Protein AF-A0A945WUL0-F1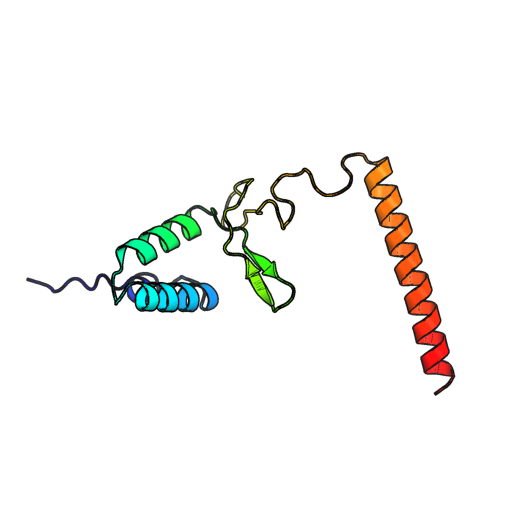 (afdb_monomer_lite)

Structure (mmCIF, N/CA/C/O backbone):
data_AF-A0A945WUL0-F1
#
_entry.id   AF-A0A945WUL0-F1
#
loop_
_atom_site.group_PDB
_atom_site.id
_atom_site.type_symbol
_atom_site.label_atom_id
_atom_site.label_alt_id
_atom_site.label_comp_id
_atom_site.label_asym_id
_atom_site.label_entity_id
_atom_site.label_seq_id
_atom_site.pdbx_PDB_ins_code
_atom_site.Cartn_x
_atom_site.Cartn_y
_atom_site.Cartn_z
_atom_site.occupancy
_atom_site.B_iso_or_equiv
_atom_site.auth_seq_id
_atom_site.auth_comp_id
_atom_site.auth_asym_id
_atom_site.auth_atom_id
_atom_site.pdbx_PDB_model_num
ATOM 1 N N . MET A 1 1 ? -25.600 8.816 30.043 1.00 56.25 1 MET A N 1
ATOM 2 C CA . MET A 1 1 ? -24.350 8.781 29.253 1.00 56.25 1 MET A CA 1
ATOM 3 C C . MET A 1 1 ? -24.687 8.207 27.893 1.00 56.25 1 MET A C 1
ATOM 5 O O . MET A 1 1 ? -25.250 7.122 27.837 1.00 56.25 1 MET A O 1
ATOM 9 N N . THR A 1 2 ? -24.444 8.945 26.815 1.00 71.31 2 THR A N 1
ATOM 10 C CA . THR A 1 2 ? -24.575 8.399 25.462 1.00 71.31 2 THR A CA 1
ATOM 11 C C . THR A 1 2 ? -23.431 7.413 25.247 1.00 71.31 2 THR A C 1
ATOM 13 O O . THR A 1 2 ? -22.264 7.768 25.399 1.00 71.31 2 THR A O 1
ATOM 16 N N . ASN A 1 3 ? -23.753 6.156 24.948 1.00 81.56 3 ASN A N 1
ATOM 17 C CA . ASN A 1 3 ? -22.740 5.186 24.552 1.00 81.56 3 ASN A CA 1
ATOM 18 C C . ASN A 1 3 ? -22.173 5.628 23.201 1.00 81.56 3 ASN A C 1
ATOM 20 O O . ASN A 1 3 ? -22.841 5.508 22.175 1.00 81.56 3 ASN A O 1
ATOM 24 N N . ILE A 1 4 ? -20.965 6.189 23.211 1.00 85.06 4 ILE A N 1
ATOM 25 C CA . ILE A 1 4 ? -20.252 6.551 21.988 1.00 85.06 4 ILE A CA 1
ATOM 26 C C . ILE A 1 4 ? -19.774 5.251 21.345 1.00 85.06 4 ILE A C 1
ATOM 28 O O . ILE A 1 4 ? -18.962 4.524 21.918 1.00 85.06 4 ILE A O 1
ATOM 32 N N . ASP A 1 5 ? -20.274 4.952 20.149 1.00 89.31 5 ASP A N 1
ATOM 33 C CA . ASP A 1 5 ? -19.753 3.851 19.347 1.00 89.31 5 ASP A CA 1
ATOM 34 C C . ASP A 1 5 ? -18.338 4.202 18.879 1.00 89.31 5 ASP A C 1
ATOM 36 O O . ASP A 1 5 ? -18.148 5.142 18.114 1.00 89.31 5 ASP A O 1
ATOM 40 N N . LEU A 1 6 ? -17.333 3.448 19.322 1.00 91.81 6 LEU A N 1
ATOM 41 C CA . LEU A 1 6 ? -15.935 3.627 18.911 1.00 91.81 6 LEU A CA 1
ATOM 42 C C . LEU A 1 6 ? -15.523 2.679 17.780 1.00 91.81 6 LEU A C 1
ATOM 44 O O . LEU A 1 6 ? -14.335 2.591 17.453 1.00 91.81 6 LEU A O 1
ATOM 48 N N . HIS A 1 7 ? -16.477 1.965 17.174 1.00 95.44 7 HIS A N 1
ATOM 49 C CA . HIS A 1 7 ? -16.183 0.958 16.168 1.00 95.44 7 HIS A CA 1
ATOM 50 C C . HIS A 1 7 ? -15.514 1.578 14.924 1.00 95.44 7 HIS A C 1
ATOM 52 O O . HIS A 1 7 ? -16.138 2.369 14.206 1.00 95.44 7 HIS A O 1
ATOM 58 N N . PRO A 1 8 ? -14.265 1.196 14.596 1.00 95.62 8 PRO A N 1
ATOM 59 C CA . PRO A 1 8 ? -13.461 1.881 13.584 1.00 95.62 8 PRO A CA 1
ATOM 60 C C . PRO A 1 8 ? -14.099 1.894 12.194 1.00 95.62 8 PRO A C 1
ATOM 62 O O . PRO A 1 8 ? -14.049 2.898 11.496 1.00 95.62 8 PRO A O 1
ATOM 65 N N . VAL A 1 9 ? -14.737 0.798 11.779 1.00 96.50 9 VAL A N 1
ATOM 66 C CA . VAL A 1 9 ? -15.341 0.701 10.436 1.00 96.50 9 VAL A CA 1
ATOM 67 C C . VAL A 1 9 ? -16.667 1.453 10.336 1.00 96.50 9 VAL A C 1
ATOM 69 O O . VAL A 1 9 ? -16.964 2.010 9.285 1.00 96.50 9 VAL A O 1
ATOM 72 N N . ARG A 1 10 ? -17.450 1.494 11.422 1.00 95.44 10 ARG A N 1
ATOM 73 C CA . ARG A 1 10 ? -18.765 2.157 11.431 1.00 95.44 10 ARG A CA 1
ATOM 74 C C . ARG A 1 10 ? -18.591 3.673 11.419 1.00 95.44 10 ARG A C 1
ATOM 76 O O . ARG A 1 10 ? -19.261 4.359 10.662 1.00 95.44 10 ARG A O 1
ATOM 83 N N . ASN A 1 11 ? -17.591 4.158 12.154 1.00 95.50 11 ASN A N 1
ATOM 84 C CA . ASN A 1 11 ? -17.215 5.571 12.201 1.00 95.50 11 ASN A CA 1
ATOM 85 C C . ASN A 1 11 ? -16.384 6.057 11.002 1.00 95.50 11 ASN A C 1
ATOM 87 O O . ASN A 1 11 ? -16.043 7.232 10.938 1.00 95.50 11 ASN A O 1
ATOM 91 N N . ASN A 1 12 ? 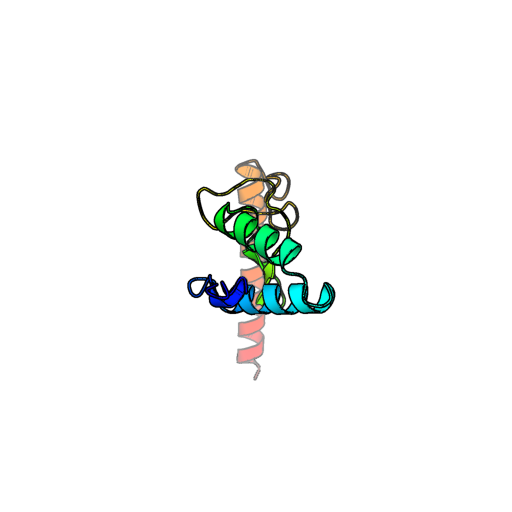-16.016 5.179 10.063 1.00 95.44 12 ASN A N 1
ATOM 92 C CA . ASN A 1 12 ? -15.265 5.553 8.860 1.00 95.44 12 ASN A CA 1
ATOM 93 C C . ASN A 1 12 ? -15.914 4.928 7.605 1.00 95.44 12 ASN A C 1
ATOM 95 O O . ASN A 1 12 ? -15.317 4.057 6.953 1.00 95.44 12 ASN A O 1
ATOM 99 N N . PRO A 1 13 ? -17.159 5.326 7.267 1.00 95.94 13 PRO A N 1
ATOM 100 C CA . PRO A 1 13 ? -17.905 4.751 6.148 1.00 95.94 13 PRO A CA 1
ATOM 101 C C . PRO A 1 13 ? -17.279 5.076 4.784 1.00 95.94 13 PRO A C 1
ATOM 103 O O . PRO A 1 13 ? -17.508 4.338 3.827 1.00 95.94 13 PRO A O 1
ATOM 106 N N . ASP A 1 14 ? -16.447 6.115 4.706 1.00 95.12 14 ASP A N 1
ATOM 107 C CA . ASP A 1 14 ? -15.705 6.546 3.518 1.00 95.12 14 ASP A CA 1
ATOM 108 C C . ASP A 1 14 ? -14.560 5.595 3.129 1.00 95.12 14 ASP A C 1
ATOM 110 O O . ASP A 1 14 ? -14.052 5.654 2.008 1.00 95.12 14 ASP A O 1
ATOM 114 N N . LEU A 1 15 ? -14.139 4.696 4.027 1.00 93.56 15 LEU A N 1
ATOM 115 C CA . LEU A 1 15 ? -13.049 3.772 3.726 1.00 93.56 15 LEU A CA 1
ATOM 116 C C . LEU A 1 15 ? -13.428 2.794 2.600 1.00 93.56 15 LEU A C 1
ATOM 118 O O . LEU A 1 15 ? -14.530 2.232 2.604 1.00 93.56 15 LEU A O 1
ATOM 122 N N . PRO A 1 16 ? -12.498 2.484 1.681 1.00 92.81 16 PRO A N 1
ATOM 123 C CA . PRO A 1 16 ? -12.737 1.464 0.669 1.00 92.81 16 PRO A CA 1
ATOM 124 C C . PRO A 1 16 ? -13.001 0.085 1.284 1.00 92.81 16 PRO A C 1
ATOM 126 O O . PRO A 1 16 ? -12.375 -0.291 2.280 1.00 92.81 16 PRO A O 1
ATOM 129 N N . ASN A 1 17 ? -13.852 -0.718 0.639 1.00 94.50 17 ASN A N 1
ATOM 130 C CA . ASN A 1 17 ? -14.251 -2.038 1.147 1.00 94.50 17 ASN A CA 1
ATOM 131 C C . ASN A 1 17 ? -13.063 -2.963 1.439 1.00 94.50 17 ASN A C 1
ATOM 133 O O . ASN A 1 17 ? -13.040 -3.612 2.483 1.00 94.50 17 ASN A O 1
ATOM 137 N N . PHE A 1 18 ? -12.037 -2.982 0.582 1.00 91.94 18 PHE A N 1
ATOM 138 C CA . PHE A 1 18 ? -10.846 -3.805 0.827 1.00 91.94 18 PHE A CA 1
ATOM 139 C C . PHE A 1 18 ? -10.155 -3.439 2.153 1.00 91.94 18 PHE A C 1
ATOM 141 O O . PHE A 1 18 ? -9.630 -4.310 2.848 1.00 91.94 18 PHE A O 1
ATOM 148 N N . PHE A 1 19 ? -10.155 -2.150 2.509 1.00 94.38 19 PHE A N 1
ATOM 149 C CA . PHE A 1 19 ? -9.520 -1.658 3.721 1.00 94.38 19 PHE A CA 1
ATOM 150 C C . PHE A 1 19 ? -10.418 -1.887 4.937 1.00 94.38 19 PHE A C 1
ATOM 152 O O . PHE A 1 19 ? -9.920 -2.304 5.977 1.00 94.38 19 PHE A O 1
ATOM 159 N N . LYS A 1 20 ? -11.744 -1.747 4.795 1.00 96.38 20 LYS A N 1
ATOM 160 C CA . LYS A 1 20 ? -12.708 -2.143 5.837 1.00 96.38 20 LYS A CA 1
ATOM 161 C C . LYS A 1 20 ? -12.539 -3.614 6.229 1.00 96.38 20 LYS A C 1
ATOM 163 O O . LYS A 1 20 ? -12.395 -3.908 7.412 1.00 96.38 20 LYS A O 1
ATOM 168 N N . LEU A 1 21 ? -12.453 -4.519 5.250 1.00 95.81 21 LEU A N 1
ATOM 169 C CA . LEU A 1 21 ? -12.202 -5.947 5.489 1.00 95.81 21 LEU A CA 1
ATOM 170 C C . LEU A 1 21 ? -10.858 -6.189 6.189 1.00 95.81 21 LEU A C 1
ATOM 172 O O . LEU A 1 21 ? -10.766 -7.015 7.096 1.00 95.81 21 LEU A O 1
ATOM 176 N N . HIS A 1 22 ? -9.816 -5.446 5.802 1.00 94.94 22 HIS A N 1
ATOM 177 C CA . HIS A 1 22 ? -8.533 -5.495 6.497 1.00 94.94 22 HIS A CA 1
ATOM 178 C C . HIS A 1 22 ? -8.662 -5.083 7.968 1.00 94.94 22 HIS A C 1
ATOM 180 O O . HIS A 1 22 ? -8.125 -5.773 8.829 1.00 94.94 22 HIS A O 1
ATOM 186 N N . ILE A 1 23 ? -9.378 -3.996 8.264 1.00 97.12 23 ILE A N 1
ATOM 187 C CA . ILE A 1 23 ? -9.583 -3.519 9.634 1.00 97.12 23 ILE A CA 1
ATOM 188 C C . ILE A 1 23 ? -10.375 -4.532 10.466 1.00 97.12 23 ILE A C 1
ATOM 190 O O . ILE A 1 23 ? -9.945 -4.838 11.571 1.00 97.12 23 ILE A O 1
ATOM 194 N N . ILE A 1 24 ? -11.461 -5.102 9.933 1.00 97.25 24 ILE A N 1
ATOM 195 C CA . ILE A 1 24 ? -12.256 -6.134 10.628 1.00 97.25 24 ILE A CA 1
ATOM 196 C C . ILE A 1 24 ? -11.368 -7.314 11.025 1.00 97.25 24 ILE A C 1
ATOM 198 O O . ILE A 1 24 ? -11.347 -7.697 12.190 1.00 97.25 24 ILE A O 1
ATOM 202 N N . LYS A 1 25 ? -10.551 -7.817 10.091 1.00 96.75 25 LYS A N 1
ATOM 203 C CA . LYS A 1 25 ? -9.597 -8.897 10.374 1.00 96.75 25 LYS A CA 1
ATOM 204 C C . LYS A 1 25 ? -8.627 -8.539 11.504 1.00 96.75 25 LYS A C 1
ATOM 206 O O . LYS A 1 25 ? -8.299 -9.384 12.322 1.00 96.75 25 LYS A O 1
ATOM 211 N N . ARG A 1 26 ? -8.149 -7.291 11.555 1.00 96.69 26 ARG A N 1
ATOM 212 C CA . ARG A 1 26 ? -7.225 -6.833 12.606 1.00 96.69 26 ARG A CA 1
ATOM 213 C C . ARG A 1 26 ? -7.899 -6.634 13.953 1.00 96.69 26 ARG A C 1
ATOM 215 O O . ARG A 1 26 ? -7.224 -6.780 14.957 1.00 96.69 26 ARG A O 1
ATOM 222 N N . ILE A 1 27 ? -9.182 -6.295 13.983 1.00 97.31 27 ILE A N 1
ATOM 223 C CA . ILE A 1 27 ? -9.960 -6.242 15.225 1.00 97.31 27 ILE A CA 1
ATOM 224 C C . ILE A 1 27 ? -10.114 -7.657 15.790 1.00 97.31 27 ILE A C 1
ATOM 226 O O . ILE A 1 27 ? -9.866 -7.866 16.974 1.00 97.31 27 ILE A O 1
ATOM 230 N N . ASP A 1 28 ? -10.456 -8.621 14.934 1.00 97.44 28 ASP A N 1
ATOM 231 C CA . ASP A 1 28 ? -10.596 -10.034 15.300 1.00 97.44 28 ASP A CA 1
ATOM 232 C C . ASP A 1 28 ? -9.279 -10.615 15.849 1.00 97.44 28 ASP A C 1
ATOM 234 O O . ASP A 1 28 ? -9.221 -11.084 16.981 1.00 97.44 28 ASP A O 1
ATOM 238 N N . GLU A 1 29 ? -8.165 -10.417 15.131 1.00 97.00 29 GLU A N 1
ATOM 239 C CA . GLU A 1 29 ? -6.809 -10.793 15.578 1.00 97.00 29 GLU A CA 1
ATOM 240 C C . GLU A 1 29 ? -6.342 -10.076 16.863 1.00 97.00 29 GLU A C 1
ATOM 242 O O . GLU A 1 29 ? -5.291 -10.406 17.414 1.00 97.00 29 GLU A O 1
ATOM 247 N N . GLN A 1 30 ? -7.057 -9.044 17.313 1.00 95.56 30 GLN A N 1
ATOM 248 C CA . GLN A 1 30 ? -6.776 -8.296 18.540 1.00 95.56 30 GLN A CA 1
ATOM 249 C C . GLN A 1 30 ? -7.875 -8.494 19.591 1.00 95.56 30 GLN A C 1
ATOM 251 O O . GLN A 1 30 ? -8.030 -7.652 20.475 1.00 95.56 30 GLN A O 1
ATOM 256 N N . ASN A 1 31 ? -8.640 -9.589 19.511 1.00 96.12 31 ASN A N 1
ATOM 257 C CA . ASN A 1 31 ? -9.694 -9.940 20.467 1.00 96.12 31 ASN A CA 1
ATOM 258 C C . ASN A 1 31 ? -10.721 -8.807 20.664 1.00 96.12 31 ASN A C 1
ATOM 260 O O . ASN A 1 31 ? -11.104 -8.481 21.786 1.00 96.12 31 ASN A O 1
ATOM 264 N N . GLY A 1 32 ? -11.116 -8.141 19.575 1.00 93.12 32 GLY A N 1
ATOM 265 C CA . GLY A 1 32 ? -12.094 -7.051 19.606 1.00 93.12 32 GLY A CA 1
ATOM 266 C C . GLY A 1 32 ? -11.527 -5.674 19.975 1.00 93.12 32 GLY A C 1
ATOM 267 O O . GLY A 1 32 ? -12.270 -4.695 19.964 1.00 93.12 32 GLY A O 1
ATOM 268 N N . GLN A 1 33 ? -10.228 -5.549 20.263 1.00 94.62 33 GLN A N 1
ATOM 269 C CA . GLN A 1 33 ? -9.616 -4.269 20.629 1.00 94.62 33 GLN A CA 1
ATOM 270 C C . GLN A 1 33 ? -9.433 -3.341 19.416 1.00 94.62 33 GLN A C 1
ATOM 272 O O . GLN A 1 33 ? -8.883 -3.717 18.378 1.00 94.62 33 GLN A O 1
ATOM 277 N N . TYR A 1 34 ? -9.834 -2.074 19.554 1.00 96.56 34 TYR A N 1
ATOM 278 C CA . TYR A 1 34 ? -9.834 -1.109 18.442 1.00 96.56 34 TYR A CA 1
ATOM 279 C C . TYR A 1 34 ? -8.560 -0.267 18.310 1.00 96.56 34 TYR A C 1
ATOM 281 O O . TYR A 1 34 ? -8.380 0.403 17.290 1.00 96.56 34 TYR A O 1
ATOM 289 N N . GLY A 1 35 ? -7.659 -0.287 19.296 1.00 95.31 35 GLY A N 1
ATOM 290 C CA . GLY A 1 35 ? -6.476 0.585 19.310 1.00 95.31 35 GLY A CA 1
ATOM 291 C C . GLY A 1 35 ? -5.594 0.431 18.064 1.00 95.31 35 GLY A C 1
ATOM 292 O O . GLY A 1 35 ? -5.226 1.420 17.421 1.00 95.31 35 GLY A O 1
ATOM 293 N N . LEU A 1 36 ? -5.317 -0.814 17.656 1.00 95.56 36 LEU A N 1
ATOM 294 C CA . LEU A 1 36 ? -4.565 -1.085 16.430 1.00 95.56 36 LEU A CA 1
ATOM 295 C C . LEU A 1 36 ? -5.333 -0.618 15.188 1.00 95.56 36 LEU A C 1
ATOM 297 O O . LEU A 1 36 ? -4.754 0.030 14.319 1.00 95.56 36 LEU A O 1
ATOM 301 N N . ALA A 1 37 ? -6.631 -0.903 15.111 1.00 96.75 37 ALA A N 1
ATOM 302 C CA . ALA A 1 37 ? -7.469 -0.523 13.979 1.00 96.75 37 ALA A CA 1
ATOM 303 C C . ALA A 1 37 ? -7.467 0.995 13.733 1.00 96.75 37 ALA A C 1
ATOM 305 O O . ALA A 1 37 ? -7.216 1.431 12.607 1.00 96.75 37 ALA A O 1
ATOM 306 N N . TRP A 1 38 ? -7.636 1.808 14.779 1.00 97.50 38 T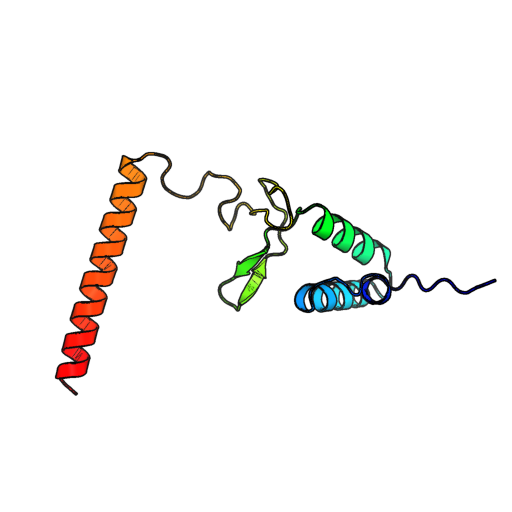RP A N 1
ATOM 307 C CA . TRP A 1 38 ? -7.556 3.269 14.672 1.00 97.50 38 TRP A CA 1
ATOM 308 C C . TRP A 1 38 ? -6.178 3.752 14.200 1.00 97.50 38 TRP A C 1
ATOM 310 O O . TRP A 1 38 ? -6.086 4.628 13.334 1.00 97.50 38 TRP A O 1
ATOM 320 N N . LYS A 1 39 ? -5.093 3.125 14.677 1.00 96.25 39 LYS A N 1
ATOM 321 C CA . LYS A 1 39 ? -3.730 3.410 14.200 1.00 96.25 39 LYS A CA 1
ATOM 322 C C . LYS A 1 39 ? -3.564 3.100 12.706 1.00 96.25 39 LYS A C 1
ATOM 324 O O . LYS A 1 39 ? -2.903 3.860 11.998 1.00 96.25 39 LYS A O 1
ATOM 329 N N . LEU A 1 40 ? -4.150 2.010 12.210 1.00 95.06 40 LEU A N 1
ATOM 330 C CA . LEU A 1 40 ? -4.092 1.635 10.792 1.00 95.06 40 LEU A CA 1
ATOM 331 C C . LEU A 1 40 ? -4.904 2.602 9.913 1.00 95.06 40 LEU A C 1
ATOM 333 O O . LEU A 1 40 ? -4.416 3.015 8.863 1.00 95.06 40 LEU A O 1
ATOM 337 N N . ILE A 1 41 ? -6.093 3.026 10.356 1.00 94.94 41 ILE A N 1
ATOM 338 C CA . ILE A 1 41 ? -6.910 4.029 9.648 1.00 94.94 41 ILE A CA 1
ATOM 339 C C . ILE A 1 41 ? -6.162 5.356 9.530 1.00 94.94 41 ILE A C 1
ATOM 341 O O . ILE A 1 41 ? -6.065 5.908 8.434 1.00 94.94 41 ILE A O 1
ATOM 345 N N . ARG A 1 42 ? -5.561 5.838 10.624 1.00 93.75 42 ARG A N 1
ATOM 346 C CA . ARG A 1 42 ? -4.732 7.049 10.596 1.00 93.75 42 ARG A CA 1
ATOM 347 C C . ARG A 1 42 ? -3.613 6.935 9.559 1.00 93.75 42 ARG A C 1
ATOM 349 O O . ARG A 1 42 ? -3.460 7.816 8.721 1.00 93.75 42 ARG A O 1
ATOM 356 N N . ARG A 1 43 ? -2.878 5.818 9.555 1.00 91.56 43 ARG A N 1
ATOM 357 C CA . ARG A 1 43 ? -1.806 5.569 8.574 1.00 91.56 43 ARG A CA 1
ATOM 358 C C . ARG A 1 43 ? -2.305 5.552 7.130 1.00 91.56 43 ARG A C 1
ATOM 360 O O . ARG A 1 43 ? -1.572 5.978 6.242 1.00 91.56 43 ARG A O 1
ATOM 367 N N . TYR A 1 44 ? -3.513 5.047 6.893 1.00 91.31 44 TYR A N 1
ATOM 368 C CA . TYR A 1 44 ? -4.131 5.064 5.570 1.00 91.31 44 TYR A CA 1
ATOM 369 C C . TYR A 1 44 ? -4.416 6.486 5.100 1.00 91.31 44 TYR A C 1
ATOM 371 O O . TYR A 1 44 ? -4.011 6.847 3.997 1.00 91.31 44 TYR A O 1
ATOM 379 N N . ARG A 1 45 ? -5.030 7.306 5.960 1.00 89.75 45 ARG A N 1
ATOM 380 C CA . ARG A 1 45 ? -5.310 8.718 5.665 1.00 89.75 45 ARG A CA 1
ATOM 381 C C . ARG A 1 45 ? -4.029 9.530 5.446 1.00 89.75 45 ARG A C 1
ATOM 383 O O . ARG A 1 45 ? -3.996 10.385 4.575 1.00 89.75 45 ARG A O 1
ATOM 390 N N . GLU A 1 46 ? -2.958 9.204 6.166 1.00 88.69 46 GLU A N 1
ATOM 391 C CA . GLU A 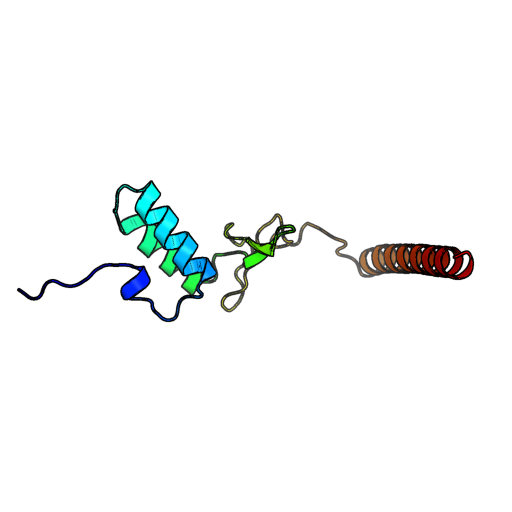1 46 ? -1.628 9.813 6.011 1.00 88.69 46 GLU A CA 1
ATOM 392 C C . GLU A 1 46 ? -0.844 9.307 4.777 1.00 88.69 46 GLU A C 1
ATOM 394 O O . GLU A 1 46 ? 0.334 9.628 4.633 1.00 88.69 46 GLU A O 1
ATOM 399 N N . GLY A 1 47 ? -1.423 8.455 3.920 1.00 88.19 47 GLY A N 1
ATOM 400 C CA . GLY A 1 47 ? -0.739 7.960 2.716 1.00 88.19 47 GLY A CA 1
ATOM 401 C C . GLY A 1 47 ? 0.448 7.025 2.997 1.00 88.19 47 GLY A C 1
ATOM 402 O O . GLY A 1 47 ? 1.273 6.765 2.121 1.00 88.19 47 GLY A O 1
ATOM 403 N N . LYS A 1 48 ? 0.551 6.467 4.213 1.00 90.38 48 LYS A N 1
ATOM 404 C CA . LYS A 1 48 ? 1.702 5.648 4.650 1.00 90.38 48 LYS A CA 1
ATOM 405 C C . LYS A 1 48 ? 1.686 4.210 4.124 1.00 90.38 48 LYS A C 1
ATOM 407 O O . LYS A 1 48 ? 2.569 3.424 4.482 1.00 90.38 48 LYS A O 1
ATOM 412 N N . TYR A 1 49 ? 0.706 3.841 3.302 1.00 91.62 49 TYR A N 1
ATOM 413 C CA . TYR A 1 49 ? 0.624 2.528 2.663 1.00 91.62 49 TYR A CA 1
ATOM 414 C C . TYR A 1 49 ? 1.048 2.569 1.199 1.00 91.62 49 TYR A C 1
ATOM 416 O O . TYR A 1 49 ? 0.859 3.550 0.490 1.00 91.62 49 TYR A O 1
ATOM 424 N N . CYS A 1 50 ? 1.605 1.452 0.737 1.00 90.62 50 CYS A N 1
ATOM 425 C CA . CYS A 1 50 ? 2.043 1.291 -0.642 1.00 90.62 50 CYS A CA 1
ATOM 426 C C . CYS A 1 50 ? 0.894 1.290 -1.663 1.00 90.62 50 CYS A C 1
ATOM 428 O O . CYS A 1 50 ? 1.076 1.740 -2.789 1.00 90.62 50 CYS A O 1
ATOM 430 N N . LEU A 1 51 ? -0.232 0.657 -1.336 1.00 90.81 51 LEU A N 1
ATOM 431 C CA . LEU A 1 51 ? -1.405 0.483 -2.205 1.00 90.81 51 LEU A CA 1
ATOM 432 C C . LEU A 1 51 ? -1.093 0.088 -3.665 1.00 90.81 51 LEU A C 1
ATOM 434 O O . LEU A 1 51 ? -1.847 0.407 -4.577 1.00 90.81 51 LEU A O 1
ATOM 438 N N . ALA A 1 52 ? 0.029 -0.593 -3.908 1.00 89.56 52 ALA A N 1
ATOM 439 C CA . ALA A 1 52 ? 0.312 -1.206 -5.197 1.00 89.56 52 ALA A CA 1
ATOM 440 C C . ALA A 1 52 ? -0.462 -2.521 -5.278 1.00 89.56 52 ALA A C 1
ATOM 442 O O . ALA A 1 52 ? -0.554 -3.243 -4.279 1.00 89.56 52 ALA A O 1
ATOM 443 N N . GLU A 1 53 ? -1.020 -2.824 -6.443 1.00 91.56 53 GLU A N 1
ATOM 444 C CA . GLU A 1 53 ? -1.678 -4.100 -6.680 1.00 91.56 53 GLU A CA 1
ATOM 445 C C . GLU A 1 53 ? -0.637 -5.222 -6.720 1.00 91.56 53 GLU A C 1
ATOM 447 O O . GLU A 1 53 ? 0.378 -5.131 -7.412 1.00 91.56 53 GLU A O 1
ATOM 452 N N . LYS A 1 54 ? -0.856 -6.259 -5.910 1.00 90.25 54 LYS A N 1
ATOM 453 C CA . LYS A 1 54 ? -0.026 -7.468 -5.904 1.00 90.25 54 LYS A CA 1
ATOM 454 C C . LYS A 1 54 ? -0.503 -8.419 -7.001 1.00 90.25 54 LYS A C 1
ATOM 456 O O . LYS A 1 54 ? -1.651 -8.341 -7.415 1.00 90.25 54 LYS A O 1
ATOM 461 N N . ALA A 1 55 ? 0.318 -9.407 -7.360 1.00 86.62 55 ALA A N 1
ATOM 462 C CA . ALA A 1 55 ? -0.034 -10.427 -8.358 1.00 86.62 55 ALA A CA 1
ATOM 463 C C . ALA A 1 55 ? -1.379 -11.143 -8.097 1.00 86.62 55 ALA A C 1
ATOM 465 O O . ALA A 1 55 ? -2.053 -11.543 -9.033 1.00 86.62 55 ALA A O 1
ATOM 466 N N . GLY A 1 56 ? -1.796 -11.275 -6.832 1.00 87.56 56 GLY A N 1
ATOM 467 C CA . GLY A 1 56 ? -3.101 -11.836 -6.456 1.00 87.56 56 GLY A CA 1
ATOM 468 C C . GLY A 1 56 ? -4.247 -10.817 -6.359 1.00 87.56 56 GLY A C 1
ATOM 469 O O . GLY A 1 56 ? -5.145 -11.026 -5.546 1.00 87.56 56 GLY A O 1
ATOM 470 N N . GLY A 1 57 ? -4.167 -9.663 -7.032 1.00 86.19 57 GLY A N 1
ATOM 471 C CA . GLY A 1 57 ? -5.213 -8.623 -7.091 1.00 86.19 57 GLY A CA 1
ATOM 472 C C . GLY A 1 57 ? -5.436 -7.806 -5.808 1.00 86.19 57 GLY A C 1
ATOM 473 O O . GLY A 1 57 ? -6.162 -6.816 -5.791 1.00 86.19 57 GLY A O 1
ATOM 474 N N . LYS A 1 58 ? -4.813 -8.187 -4.686 1.00 89.25 58 LYS A N 1
ATOM 475 C CA . LYS A 1 58 ? -4.931 -7.465 -3.406 1.00 89.25 58 LYS A CA 1
ATOM 476 C C . LYS A 1 58 ? -3.948 -6.299 -3.334 1.00 89.25 58 LYS A C 1
ATOM 478 O O . LYS A 1 58 ? -2.774 -6.452 -3.671 1.00 89.25 58 LYS A O 1
ATOM 483 N N . LEU A 1 59 ? -4.373 -5.181 -2.749 1.00 91.69 59 LEU A N 1
ATOM 484 C CA . LEU A 1 59 ? -3.502 -4.026 -2.518 1.00 91.69 59 LEU A CA 1
ATOM 485 C C . LEU A 1 59 ? -2.436 -4.292 -1.440 1.00 91.69 59 LEU A C 1
ATOM 487 O O . LEU A 1 59 ? -2.637 -5.038 -0.474 1.00 91.69 59 LEU A O 1
ATOM 491 N N . CYS A 1 60 ? -1.262 -3.690 -1.620 1.00 91.81 60 CYS A N 1
ATOM 492 C CA . CYS A 1 60 ? -0.131 -3.792 -0.709 1.00 91.81 60 CYS A CA 1
ATOM 493 C C . CYS A 1 60 ? -0.280 -2.833 0.480 1.00 91.81 60 CYS A C 1
ATOM 495 O O . CYS A 1 60 ? -0.284 -1.615 0.316 1.00 91.81 60 CYS A O 1
ATOM 497 N N . LEU A 1 61 ? -0.311 -3.387 1.691 1.00 92.69 61 LEU A N 1
ATOM 498 C CA . LEU A 1 61 ? -0.406 -2.634 2.947 1.00 92.69 61 LEU A CA 1
ATOM 499 C C . LEU A 1 61 ? 0.944 -2.515 3.674 1.00 92.69 61 LEU A C 1
ATOM 501 O O . LEU A 1 61 ? 0.992 -2.260 4.873 1.00 92.69 61 LEU A O 1
ATOM 505 N N . ASN A 1 62 ? 2.056 -2.685 2.955 1.00 92.69 62 ASN A N 1
ATOM 506 C CA . ASN A 1 62 ? 3.377 -2.393 3.510 1.00 92.69 62 ASN A CA 1
ATOM 507 C C . ASN A 1 62 ? 3.584 -0.880 3.633 1.00 92.69 62 ASN A C 1
ATOM 509 O O . ASN A 1 62 ? 3.024 -0.103 2.853 1.00 92.69 62 ASN A O 1
ATOM 513 N N . THR A 1 63 ? 4.440 -0.485 4.578 1.00 91.25 63 THR A N 1
ATOM 514 C CA . THR A 1 63 ? 4.846 0.911 4.778 1.00 91.25 63 THR A CA 1
ATOM 515 C C . THR A 1 63 ? 5.483 1.474 3.509 1.00 91.25 63 THR A C 1
ATOM 517 O O . THR A 1 63 ? 6.419 0.883 2.959 1.00 91.25 63 THR A O 1
ATOM 520 N N . ALA A 1 64 ? 4.975 2.612 3.042 1.00 90.50 64 ALA A N 1
ATOM 521 C CA . ALA A 1 64 ? 5.591 3.366 1.962 1.00 90.50 64 ALA A CA 1
ATOM 522 C C . ALA A 1 64 ? 6.963 3.919 2.400 1.00 90.50 64 ALA A C 1
ATOM 524 O O . ALA A 1 64 ? 7.118 4.373 3.529 1.00 90.50 64 ALA A O 1
ATOM 525 N N . LYS A 1 65 ? 7.963 3.843 1.514 1.00 85.44 65 LYS A N 1
ATOM 526 C CA . LYS A 1 65 ? 9.314 4.401 1.709 1.00 85.44 65 LYS A CA 1
ATOM 527 C C . LYS A 1 65 ? 9.350 5.878 1.319 1.00 85.44 65 LYS A C 1
ATOM 529 O O . LYS A 1 65 ? 9.888 6.684 2.061 1.00 85.44 65 LYS A O 1
ATOM 534 N N . VAL A 1 66 ? 8.748 6.203 0.176 1.00 68.94 66 VAL A N 1
ATOM 535 C CA . VAL A 1 66 ? 8.477 7.574 -0.258 1.00 68.94 66 VAL A CA 1
ATOM 536 C C . VAL A 1 66 ? 6.978 7.809 -0.056 1.00 68.94 66 VAL A C 1
ATOM 538 O O . VAL A 1 66 ? 6.178 7.062 -0.643 1.00 68.94 66 VAL A O 1
ATOM 541 N N . PRO A 1 67 ? 6.585 8.756 0.815 1.00 62.34 67 PRO A N 1
ATOM 542 C CA . PRO A 1 67 ? 5.203 9.210 0.903 1.00 62.34 67 PRO A CA 1
ATOM 543 C C . PRO A 1 67 ? 4.776 9.746 -0.465 1.00 62.34 67 PRO A C 1
ATOM 545 O O . PRO A 1 67 ? 5.558 10.420 -1.129 1.00 62.34 67 PRO A O 1
ATOM 548 N N . GLY A 1 68 ? 3.570 9.414 -0.912 1.00 60.34 68 GLY A N 1
ATOM 549 C CA . GLY A 1 68 ? 2.959 10.169 -2.001 1.00 60.34 68 GLY A CA 1
ATOM 550 C C . GLY A 1 68 ? 2.184 11.337 -1.419 1.00 60.34 68 GLY A C 1
ATOM 551 O O . GLY A 1 68 ? 1.671 11.227 -0.305 1.00 60.34 68 GLY A O 1
ATOM 552 N N . ASP A 1 69 ? 2.038 12.411 -2.183 1.00 55.03 69 ASP A N 1
ATOM 553 C CA . ASP A 1 69 ? 1.085 13.467 -1.856 1.00 55.03 69 ASP A CA 1
ATOM 554 C C . ASP A 1 69 ? -0.333 12.919 -2.108 1.00 55.03 69 ASP A C 1
ATOM 556 O O . ASP A 1 69 ? -0.861 12.957 -3.220 1.00 55.03 69 ASP A O 1
ATOM 560 N N . GLY A 1 70 ? -0.906 12.259 -1.095 1.00 58.25 70 GLY A N 1
ATOM 561 C CA . GLY A 1 70 ? -2.218 11.602 -1.145 1.00 58.25 70 GLY A CA 1
ATOM 562 C C . GLY A 1 70 ? -2.180 10.090 -0.853 1.00 58.25 70 GLY A C 1
ATOM 563 O O . GLY A 1 70 ? -1.220 9.581 -0.275 1.00 58.25 70 GLY A O 1
ATOM 564 N N . PRO A 1 71 ? -3.206 9.308 -1.248 1.00 55.03 71 PRO A N 1
ATOM 565 C CA . PRO A 1 71 ? -3.342 7.898 -0.855 1.00 55.03 71 PRO A CA 1
ATOM 566 C C . PRO A 1 71 ? -2.291 6.958 -1.476 1.00 55.03 71 PRO A C 1
ATOM 568 O O . PRO A 1 71 ? -2.381 5.745 -1.314 1.00 55.03 71 PRO A O 1
ATOM 571 N N . ARG A 1 72 ? -1.312 7.462 -2.236 1.00 61.88 72 ARG A N 1
ATOM 572 C CA . ARG A 1 72 ? -0.430 6.643 -3.080 1.00 61.88 72 ARG A CA 1
ATOM 573 C C . ARG A 1 72 ? 1.047 6.808 -2.726 1.00 61.88 72 ARG A C 1
ATOM 575 O O . ARG A 1 72 ? 1.783 7.454 -3.459 1.00 61.88 72 ARG A O 1
ATOM 582 N N . GLY A 1 73 ? 1.505 6.146 -1.665 1.00 78.12 73 GLY A N 1
ATOM 583 C CA . GLY A 1 73 ? 2.935 5.882 -1.457 1.00 78.12 73 GLY A CA 1
ATOM 584 C C . GLY A 1 73 ? 3.417 4.635 -2.216 1.00 78.12 73 GLY A C 1
ATOM 585 O O . GLY A 1 73 ? 2.623 3.900 -2.799 1.00 78.12 73 GLY A O 1
ATOM 586 N N . ARG A 1 74 ? 4.722 4.332 -2.200 1.00 87.25 74 ARG A N 1
ATOM 587 C CA . ARG A 1 74 ? 5.261 3.023 -2.644 1.00 87.25 74 ARG A CA 1
ATOM 588 C C . ARG A 1 74 ? 6.215 2.457 -1.600 1.00 87.25 74 ARG A C 1
ATOM 590 O O . ARG A 1 74 ? 7.019 3.191 -1.034 1.00 87.25 74 ARG A O 1
ATOM 597 N N . CYS A 1 75 ? 6.141 1.157 -1.310 1.00 91.06 75 CYS A N 1
ATOM 598 C CA . CYS A 1 75 ? 7.116 0.477 -0.446 1.00 91.06 75 CYS A CA 1
ATOM 599 C C . CYS A 1 75 ? 8.345 0.042 -1.256 1.00 91.06 75 CYS A C 1
ATOM 601 O O . CYS A 1 75 ? 8.308 0.042 -2.485 1.00 91.06 75 CYS A O 1
ATOM 603 N N . GLY A 1 76 ? 9.428 -0.370 -0.590 1.00 86.12 76 GLY A N 1
ATOM 604 C CA . GLY A 1 76 ? 10.668 -0.771 -1.274 1.00 86.12 76 GLY A CA 1
ATOM 605 C C . GLY A 1 76 ? 10.488 -1.897 -2.299 1.00 86.12 76 GLY A C 1
ATOM 606 O O . GLY A 1 76 ? 11.111 -1.861 -3.354 1.00 86.12 76 GLY A O 1
ATOM 607 N N . TRP A 1 77 ? 9.566 -2.827 -2.038 1.00 87.94 77 TRP A N 1
ATOM 608 C CA . TRP A 1 77 ? 9.232 -3.935 -2.940 1.00 87.94 77 TRP A CA 1
ATOM 609 C C . TRP A 1 77 ? 8.486 -3.497 -4.204 1.00 87.94 77 TRP A C 1
ATOM 611 O O . TRP A 1 77 ? 8.589 -4.147 -5.236 1.00 87.94 77 TRP A O 1
ATOM 621 N N . HIS A 1 78 ? 7.772 -2.372 -4.143 1.00 87.81 78 HIS A N 1
ATOM 622 C CA . HIS A 1 78 ? 7.027 -1.804 -5.268 1.00 87.81 78 HIS A CA 1
ATOM 623 C C . HIS A 1 78 ? 7.650 -0.484 -5.750 1.00 87.81 78 HIS A C 1
ATOM 625 O O . HIS A 1 78 ? 6.942 0.444 -6.135 1.00 87.81 78 HIS A O 1
ATOM 631 N N . GLY A 1 79 ? 8.984 -0.384 -5.697 1.00 81.31 79 GLY A N 1
ATOM 632 C CA . GLY A 1 79 ? 9.747 0.718 -6.297 1.00 81.31 79 GLY A CA 1
ATOM 633 C C . GLY A 1 79 ? 9.897 1.975 -5.438 1.00 81.31 79 GLY A C 1
ATOM 634 O O . GLY A 1 79 ? 10.524 2.937 -5.867 1.00 81.31 79 GLY A O 1
ATOM 635 N N . GLY A 1 80 ? 9.388 1.972 -4.207 1.00 84.94 80 GLY A N 1
ATOM 636 C CA . GLY A 1 80 ? 9.407 3.135 -3.321 1.00 84.94 80 GLY A CA 1
ATOM 637 C C . GLY A 1 80 ? 10.771 3.526 -2.766 1.00 84.94 80 GLY A C 1
ATOM 638 O O . GLY A 1 80 ? 10.903 4.612 -2.231 1.00 84.94 80 GLY A O 1
ATOM 639 N N . THR A 1 81 ? 11.791 2.672 -2.860 1.00 80.31 81 THR A N 1
ATOM 640 C CA . THR A 1 81 ? 13.172 3.072 -2.538 1.00 80.31 81 THR A CA 1
ATOM 641 C C . THR A 1 81 ? 13.812 3.873 -3.656 1.00 80.31 81 THR A C 1
ATOM 643 O O . THR A 1 81 ? 14.896 4.401 -3.456 1.00 80.31 81 THR A O 1
ATOM 646 N N . GLY A 1 82 ? 13.221 3.881 -4.856 1.00 66.94 82 GLY A N 1
ATOM 647 C CA . GLY A 1 82 ? 13.894 4.425 -6.022 1.00 66.94 82 GLY A CA 1
ATOM 648 C C . GLY A 1 82 ? 15.227 3.730 -6.316 1.00 66.94 82 GLY A C 1
ATOM 649 O O . GLY A 1 82 ? 15.984 4.270 -7.106 1.00 66.94 82 GLY A O 1
ATOM 650 N N . ASN A 1 83 ? 15.505 2.547 -5.748 1.00 67.19 83 ASN A N 1
ATOM 651 C CA . ASN A 1 83 ? 16.744 1.786 -5.969 1.00 67.19 83 ASN A CA 1
ATOM 652 C C . ASN A 1 83 ? 16.560 0.657 -6.985 1.00 67.19 83 ASN A C 1
ATOM 654 O O . ASN A 1 83 ? 17.530 0.146 -7.532 1.00 67.19 83 ASN A O 1
ATOM 658 N N . THR A 1 84 ? 15.316 0.273 -7.267 1.00 67.12 84 THR A N 1
ATOM 659 C CA . THR A 1 84 ? 15.008 -0.741 -8.274 1.00 67.12 84 THR A CA 1
ATOM 660 C C . THR A 1 84 ? 14.771 -0.087 -9.636 1.00 67.12 84 THR A C 1
ATOM 662 O O . THR A 1 84 ? 14.271 1.039 -9.732 1.00 67.12 84 THR A O 1
ATOM 665 N N . GLY A 1 85 ? 15.185 -0.775 -10.700 1.00 69.00 85 GLY A N 1
ATOM 666 C CA . GLY A 1 85 ? 15.083 -0.301 -12.082 1.00 69.00 85 GLY A CA 1
ATOM 667 C C . GLY A 1 85 ? 16.204 0.660 -12.520 1.00 69.00 85 GLY A C 1
ATOM 668 O O . GLY A 1 85 ? 16.960 1.174 -11.698 1.00 69.00 85 GLY A O 1
ATOM 669 N N . PRO A 1 86 ? 16.335 0.914 -13.830 1.00 78.69 86 PRO A N 1
ATOM 670 C CA . PRO A 1 86 ? 17.419 1.709 -14.392 1.00 78.69 86 PRO A CA 1
ATOM 671 C C . PRO A 1 86 ? 17.242 3.201 -14.091 1.00 78.69 86 PRO A C 1
ATOM 673 O O . PRO A 1 86 ? 16.172 3.774 -14.309 1.00 78.69 86 PRO A O 1
ATOM 676 N N . LYS A 1 87 ? 18.312 3.843 -13.612 1.00 79.19 87 LYS A N 1
ATOM 677 C CA . LYS A 1 87 ? 18.316 5.275 -13.258 1.00 79.19 87 LYS A CA 1
ATOM 678 C C . LYS A 1 87 ? 18.695 6.178 -14.422 1.00 79.19 87 LYS A C 1
ATOM 680 O O . LYS A 1 87 ? 18.198 7.294 -14.519 1.00 79.19 87 LYS A O 1
ATOM 685 N N . THR A 1 88 ? 19.514 5.673 -15.336 1.00 84.56 88 THR A N 1
ATOM 686 C CA . THR A 1 88 ? 19.991 6.429 -16.492 1.00 84.56 88 THR A CA 1
ATOM 687 C C . THR A 1 88 ? 19.043 6.294 -17.679 1.00 84.56 88 THR A C 1
ATOM 689 O O . THR A 1 88 ? 18.358 5.278 -17.837 1.00 84.56 88 THR A O 1
ATOM 692 N N . VAL A 1 89 ? 19.033 7.302 -18.556 1.00 85.44 89 VAL A N 1
ATOM 693 C CA . VAL A 1 89 ? 18.298 7.265 -19.833 1.00 85.44 89 VAL A CA 1
ATOM 694 C C . VAL A 1 89 ? 18.710 6.038 -20.655 1.00 85.44 89 VAL A C 1
ATOM 696 O O . VAL A 1 89 ? 17.852 5.300 -21.136 1.00 85.44 89 VAL A O 1
ATOM 699 N N . ALA A 1 90 ? 20.013 5.750 -20.720 1.00 89.62 90 ALA A N 1
ATOM 700 C CA . ALA A 1 90 ? 20.547 4.575 -21.405 1.00 89.62 90 ALA A CA 1
ATOM 701 C C . ALA A 1 90 ? 20.034 3.253 -20.805 1.00 89.62 90 ALA A C 1
ATOM 703 O O . ALA A 1 90 ? 19.635 2.347 -21.538 1.00 89.62 90 ALA A O 1
ATOM 704 N N . G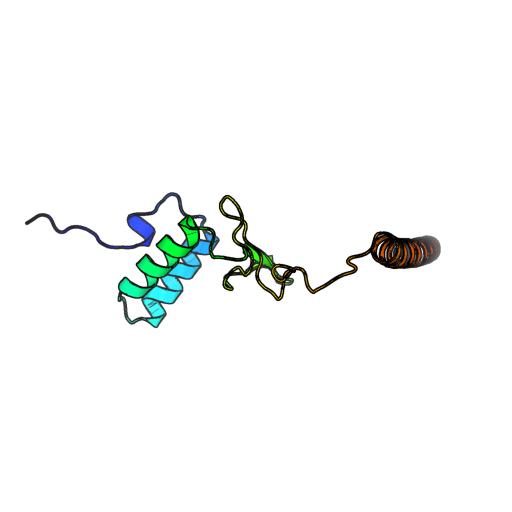LY A 1 91 ? 19.987 3.146 -19.473 1.00 87.88 91 GLY A N 1
ATOM 705 C CA . GLY A 1 91 ? 19.450 1.968 -18.794 1.00 87.88 91 GLY A CA 1
ATOM 706 C C . GLY A 1 91 ? 17.953 1.781 -19.056 1.00 87.88 91 GLY A C 1
ATOM 707 O O . GLY A 1 91 ? 17.515 0.669 -19.351 1.00 87.88 91 GLY A O 1
ATOM 708 N N . LYS A 1 92 ? 17.171 2.870 -19.005 1.00 86.69 92 LYS A N 1
ATOM 709 C CA . LYS A 1 92 ? 15.733 2.853 -19.324 1.00 86.69 92 LYS A CA 1
ATOM 710 C C . LYS A 1 92 ? 15.504 2.395 -20.763 1.00 86.69 92 LYS A C 1
ATOM 712 O O . LYS A 1 92 ? 14.677 1.514 -20.995 1.00 86.69 92 LYS A O 1
ATOM 717 N N . LYS A 1 93 ? 16.287 2.924 -21.711 1.00 91.75 93 LYS A N 1
ATOM 718 C CA . LYS A 1 93 ? 16.232 2.536 -23.125 1.00 91.75 93 LYS A CA 1
ATOM 719 C C . LYS A 1 93 ? 16.512 1.044 -23.312 1.00 91.75 93 LYS A C 1
ATOM 721 O O . LYS A 1 93 ? 15.712 0.363 -23.943 1.00 91.75 93 LYS A O 1
ATOM 726 N N . ARG A 1 94 ? 17.587 0.525 -22.708 1.00 94.75 94 ARG A N 1
ATOM 727 C CA . ARG A 1 94 ? 17.991 -0.888 -22.822 1.00 94.75 94 ARG A CA 1
ATOM 728 C C . ARG A 1 94 ? 16.896 -1.849 -22.358 1.00 94.75 94 ARG A C 1
ATOM 730 O O . ARG A 1 94 ? 16.585 -2.805 -23.062 1.00 94.75 94 ARG A O 1
ATOM 737 N N . ILE A 1 95 ? 16.293 -1.589 -21.194 1.00 89.56 95 ILE A N 1
ATOM 738 C CA . ILE A 1 95 ? 15.195 -2.427 -20.688 1.00 89.56 95 ILE A CA 1
ATOM 739 C C . ILE A 1 95 ? 13.960 -2.304 -21.584 1.00 89.56 95 ILE A C 1
ATOM 741 O O . ILE A 1 95 ? 13.340 -3.318 -21.904 1.00 89.56 95 ILE A O 1
ATOM 745 N N . GLY A 1 96 ? 13.630 -1.089 -22.032 1.00 92.69 96 GLY A N 1
ATOM 746 C CA . GLY A 1 96 ? 12.521 -0.865 -22.958 1.00 92.69 96 GLY A CA 1
ATOM 747 C C . GLY A 1 96 ? 12.684 -1.623 -24.280 1.00 92.69 96 GLY A C 1
ATOM 748 O O . GLY A 1 96 ? 11.741 -2.270 -24.734 1.00 92.69 96 GLY A O 1
ATOM 749 N N . ASP A 1 97 ? 13.879 -1.600 -24.874 1.00 95.81 97 ASP A N 1
ATOM 750 C CA . ASP A 1 97 ? 14.196 -2.338 -26.104 1.00 95.81 97 ASP A CA 1
ATOM 751 C C . ASP A 1 97 ? 14.073 -3.852 -25.895 1.00 95.81 97 ASP A C 1
ATOM 753 O O . ASP A 1 97 ? 13.418 -4.537 -26.684 1.00 95.81 97 ASP A O 1
ATOM 757 N N . ALA A 1 98 ? 14.618 -4.373 -24.791 1.00 95.75 98 ALA A N 1
ATOM 758 C CA . ALA A 1 98 ? 14.514 -5.789 -24.451 1.00 95.75 98 ALA A CA 1
ATOM 759 C C . ALA A 1 98 ? 13.054 -6.236 -24.251 1.00 95.75 98 ALA A C 1
ATOM 761 O O . ALA A 1 98 ? 12.663 -7.313 -24.710 1.00 95.75 98 ALA A O 1
ATOM 762 N N . GLN A 1 99 ? 12.224 -5.410 -23.604 1.00 94.81 99 GLN A N 1
ATOM 763 C CA . GLN A 1 99 ? 10.807 -5.708 -23.400 1.00 94.81 99 GLN A CA 1
ATOM 764 C C . GLN A 1 99 ? 10.035 -5.687 -24.727 1.00 94.81 99 GLN A C 1
ATOM 766 O O . GLN A 1 99 ? 9.272 -6.615 -24.999 1.00 94.81 99 GLN A O 1
ATOM 771 N N . ARG A 1 100 ? 10.272 -4.688 -25.590 1.00 96.19 100 ARG A N 1
ATOM 772 C CA . ARG A 1 100 ? 9.680 -4.630 -26.938 1.00 96.19 100 ARG A CA 1
ATOM 773 C C . ARG A 1 100 ? 10.042 -5.854 -27.771 1.00 96.19 100 ARG A C 1
ATOM 775 O O . ARG A 1 100 ? 9.154 -6.449 -28.380 1.00 96.19 100 ARG A O 1
ATOM 782 N N . LEU A 1 101 ? 11.311 -6.261 -27.757 1.00 96.69 101 LEU A N 1
ATOM 783 C CA . LEU A 1 101 ? 11.777 -7.449 -28.469 1.00 96.69 101 LEU A CA 1
ATOM 784 C C . LEU A 1 101 ? 11.103 -8.724 -27.945 1.00 96.69 101 LEU A C 1
ATOM 786 O O . LEU A 1 101 ? 10.647 -9.545 -28.740 1.00 96.69 101 LEU A O 1
ATOM 790 N N . ARG A 1 102 ? 10.980 -8.870 -26.618 1.00 96.06 102 ARG A N 1
ATOM 791 C CA . ARG A 1 102 ? 10.267 -9.994 -25.989 1.00 96.06 102 ARG A CA 1
ATOM 792 C C . ARG A 1 102 ? 8.815 -10.073 -26.467 1.00 96.06 102 ARG A C 1
ATOM 794 O O . ARG A 1 102 ? 8.385 -11.133 -26.911 1.00 96.06 102 ARG A O 1
ATOM 801 N N . TRP A 1 103 ? 8.086 -8.956 -26.447 1.00 95.38 103 TRP A N 1
ATOM 802 C CA . TRP A 1 103 ? 6.699 -8.906 -26.923 1.00 95.38 103 TRP A CA 1
ATOM 803 C C . TRP A 1 103 ? 6.568 -9.127 -28.430 1.00 95.38 103 TRP A C 1
ATOM 805 O O . TRP A 1 103 ? 5.597 -9.731 -28.876 1.00 95.38 103 TRP A O 1
ATOM 815 N N . ALA A 1 104 ? 7.524 -8.654 -29.232 1.00 96.56 104 ALA A N 1
ATOM 816 C CA . ALA A 1 104 ? 7.546 -8.924 -30.666 1.00 96.56 104 ALA A CA 1
ATOM 817 C C . ALA A 1 104 ? 7.704 -10.425 -30.951 1.00 96.56 104 ALA A C 1
ATOM 819 O O . ALA A 1 104 ? 6.976 -10.957 -31.784 1.00 96.56 104 ALA A O 1
ATOM 820 N N . ARG A 1 105 ? 8.599 -11.112 -30.228 1.00 96.06 105 ARG A N 1
ATOM 821 C CA . ARG A 1 105 ? 8.775 -12.570 -30.329 1.00 96.06 105 ARG A CA 1
ATOM 822 C C . ARG A 1 105 ? 7.511 -13.319 -29.912 1.00 96.06 105 ARG A C 1
ATOM 824 O O . ARG A 1 105 ? 7.029 -14.135 -30.687 1.00 96.06 105 ARG A O 1
ATOM 831 N N . TYR A 1 106 ? 6.946 -12.979 -28.752 1.00 95.12 106 TYR A N 1
ATOM 832 C CA . TYR A 1 106 ? 5.703 -13.583 -28.264 1.00 95.12 106 TYR A CA 1
ATOM 833 C C . TYR A 1 106 ? 4.557 -13.435 -29.273 1.00 95.12 106 TYR A C 1
ATOM 835 O O . TYR A 1 106 ? 3.949 -14.422 -29.659 1.00 95.12 106 TYR A O 1
ATOM 843 N N . ARG A 1 107 ? 4.314 -12.219 -29.782 1.00 95.75 107 ARG A N 1
ATOM 844 C CA . ARG A 1 107 ? 3.234 -11.969 -30.753 1.00 95.75 107 ARG A CA 1
ATOM 845 C C . ARG A 1 107 ? 3.433 -12.683 -32.087 1.00 95.75 107 ARG A C 1
ATOM 847 O O . ARG A 1 107 ? 2.452 -13.009 -32.740 1.00 95.75 107 ARG A O 1
ATOM 854 N N . ARG A 1 108 ? 4.680 -12.885 -32.526 1.00 94.06 108 ARG A N 1
ATOM 855 C CA . ARG A 1 108 ? 4.956 -13.696 -33.721 1.00 94.06 108 ARG A CA 1
ATOM 856 C C . ARG A 1 108 ? 4.624 -15.164 -33.469 1.00 94.06 108 ARG A C 1
ATOM 858 O O . ARG A 1 108 ? 3.952 -15.750 -34.303 1.00 94.06 108 ARG A O 1
ATOM 865 N N . ALA A 1 109 ? 5.047 -15.712 -32.330 1.00 93.38 109 ALA A N 1
ATOM 866 C CA . ALA A 1 109 ? 4.744 -17.090 -31.952 1.00 93.38 109 ALA A CA 1
ATOM 867 C C . ALA A 1 109 ? 3.228 -17.332 -31.838 1.00 93.38 109 ALA A C 1
ATOM 869 O O . ALA A 1 109 ? 2.719 -18.222 -32.503 1.00 93.38 109 ALA A O 1
ATOM 870 N N . ASP A 1 110 ? 2.505 -16.467 -31.117 1.00 93.75 110 ASP A N 1
ATOM 871 C CA . ASP A 1 110 ? 1.041 -16.547 -30.955 1.00 93.75 110 ASP A CA 1
ATOM 872 C C . ASP A 1 110 ? 0.290 -16.498 -32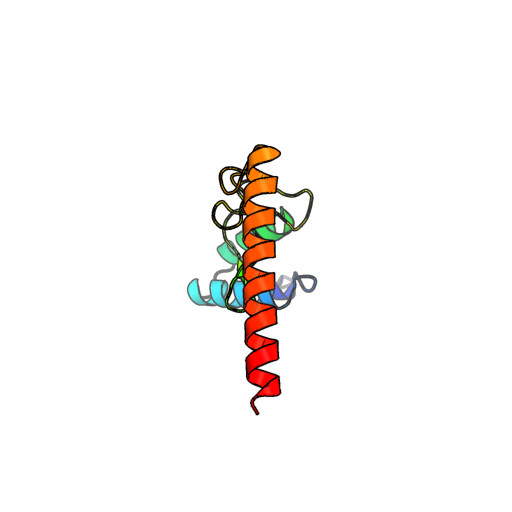.300 1.00 93.75 110 ASP A C 1
ATOM 874 O O . ASP A 1 110 ? -0.683 -17.217 -32.504 1.00 93.75 110 ASP A O 1
ATOM 878 N N . ARG A 1 111 ? 0.758 -15.685 -33.260 1.00 91.81 111 ARG A N 1
ATOM 879 C CA . ARG A 1 111 ? 0.179 -15.646 -34.616 1.00 91.81 111 ARG A CA 1
ATOM 880 C C . ARG A 1 111 ? 0.432 -16.925 -35.409 1.00 91.81 111 ARG A C 1
ATOM 882 O O . ARG A 1 111 ? -0.457 -17.344 -36.137 1.00 91.81 111 ARG A O 1
ATOM 889 N N . ILE A 1 112 ? 1.634 -17.494 -35.310 1.00 90.31 112 ILE A N 1
ATOM 890 C CA . ILE A 1 112 ? 1.982 -18.749 -35.992 1.00 90.31 112 ILE A CA 1
ATOM 891 C C . ILE A 1 112 ? 1.129 -19.889 -35.435 1.00 90.31 112 ILE A C 1
ATOM 893 O O . ILE A 1 112 ? 0.539 -20.629 -36.211 1.00 90.31 112 ILE A O 1
ATOM 897 N N . GLU A 1 113 ? 1.020 -19.985 -34.110 1.00 87.06 113 GLU A N 1
ATOM 898 C CA . GLU A 1 113 ? 0.222 -21.004 -33.423 1.00 87.06 113 GLU A CA 1
ATOM 899 C C . GLU A 1 113 ? -1.252 -20.945 -33.852 1.00 87.06 113 GLU A C 1
ATOM 901 O O . GLU A 1 113 ? -1.813 -21.946 -34.289 1.00 87.06 113 GLU A O 1
ATOM 906 N N . LYS A 1 114 ? -1.847 -19.746 -33.862 1.00 85.94 114 LYS A N 1
ATOM 907 C CA . LYS A 1 114 ? -3.235 -19.541 -34.311 1.00 85.94 114 LYS A CA 1
ATOM 908 C C . LYS A 1 114 ? -3.471 -19.800 -35.797 1.00 85.94 114 LYS A C 1
ATOM 910 O O . LYS A 1 114 ? -4.598 -20.081 -36.166 1.00 85.94 114 LYS A O 1
ATOM 915 N N . ALA A 1 115 ? -2.458 -19.653 -36.648 1.00 81.62 115 ALA A N 1
ATOM 916 C CA . ALA A 1 115 ? -2.578 -19.943 -38.078 1.00 81.62 115 ALA A CA 1
ATOM 917 C C . ALA A 1 115 ? -2.414 -21.440 -38.399 1.00 81.62 115 ALA A C 1
ATOM 919 O O . ALA A 1 115 ? -2.729 -21.861 -39.508 1.00 81.62 115 ALA A O 1
ATOM 920 N N . ALA A 1 116 ? -1.889 -22.221 -37.453 1.00 74.38 116 ALA A N 1
ATOM 921 C CA . ALA A 1 116 ? -1.704 -23.666 -37.563 1.00 74.38 116 ALA A CA 1
ATOM 922 C C . ALA A 1 116 ? -2.854 -24.478 -36.930 1.00 74.38 116 ALA A C 1
ATOM 924 O O . ALA A 1 116 ? -2.782 -25.706 -36.921 1.00 74.38 116 ALA A O 1
ATOM 925 N N . THR A 1 117 ? -3.873 -23.800 -36.390 1.00 63.56 117 THR A N 1
ATOM 926 C CA . THR A 1 117 ? -5.086 -24.388 -35.794 1.00 63.56 117 THR A CA 1
ATOM 927 C C . THR A 1 117 ? -6.285 -24.077 -36.677 1.00 63.56 117 THR A C 1
ATOM 929 O O . THR A 1 117 ? -7.165 -24.955 -36.798 1.00 63.56 117 THR A O 1
#

Sequence (117 aa):
MTNIDLHPVRNNPDLPNFFKLHIIKRIDEQNGQYGLAWKLIRRYREGKYCLAEKAGGKLCLNTAKVPGDGPRGRCGWHGGTGNTGPKTVAGKKRIGDAQRLRWARYRRADRIEKAAT

pLDDT: mean 88.15, std 10.53, range [55.03, 97.5]

Radius of gyration: 21.64 Å; chains: 1; bounding box: 45×38×67 Å

Foldseek 3Di:
DPPDDPDLCVVCVVDDPLLSVVLVVVCVVVVNDCPVSVVLVVCQQQLQAQQDQDPVRHGGRDGALDRDPGRHGHHVVRCRVVPDADPDPVRVVVVVVVVVVVVVVVVVVVVVVVVVD

Secondary structure (DSSP, 8-state):
-------TTTT-TTS-HHHHHHHHHHHHTTTT--HHHHHHHHHHHTT-B--PBPTTSPBP-SBPSB--SSS--B-GGGTTTS-SS--SHHHHHHHHHHHHHHHHHHHHHHHHHHH--